Protein AF-A0A081RNZ8-F1 (afdb_monomer)

Mean predicted aligned error: 9.41 Å

Foldseek 3Di:
DDDPPDDPVRLVVLLVCCVVDPDDLVNSCVVVVHDSVVNVVSNVVVVVQVVCVVVVNHPVVVVVVVVVVVVVVVVVVVVVVVVVVVVVVVVVVVVD

Structure (mmCIF, N/CA/C/O backbone):
data_AF-A0A081RNZ8-F1
#
_entry.id   AF-A0A081RNZ8-F1
#
loop_
_atom_site.group_PDB
_atom_site.id
_atom_site.type_symbol
_atom_site.label_atom_id
_atom_site.label_alt_id
_atom_site.label_comp_id
_atom_site.label_asym_id
_atom_site.label_entity_id
_atom_site.label_seq_id
_atom_site.pdbx_PDB_ins_code
_atom_site.Cartn_x
_atom_site.Cartn_y
_atom_site.Cartn_z
_atom_site.occupancy
_atom_site.B_iso_or_equiv
_atom_site.auth_seq_id
_atom_site.auth_comp_id
_atom_site.auth_asym_id
_atom_site.auth_atom_id
_atom_site.pdbx_PDB_model_num
ATOM 1 N N . MET A 1 1 ? -15.887 -2.724 -11.872 1.00 43.50 1 MET A N 1
ATOM 2 C CA . MET A 1 1 ? -14.461 -2.750 -11.470 1.00 43.50 1 MET A CA 1
ATOM 3 C C . MET A 1 1 ? -13.670 -3.362 -12.624 1.00 43.50 1 MET A C 1
ATOM 5 O O . MET A 1 1 ? -13.979 -4.483 -12.999 1.00 43.50 1 MET A O 1
ATOM 9 N N . ARG A 1 2 ? -12.749 -2.630 -13.277 1.00 53.88 2 ARG A N 1
ATOM 10 C CA . ARG A 1 2 ? -11.919 -3.223 -14.345 1.00 53.88 2 ARG A CA 1
A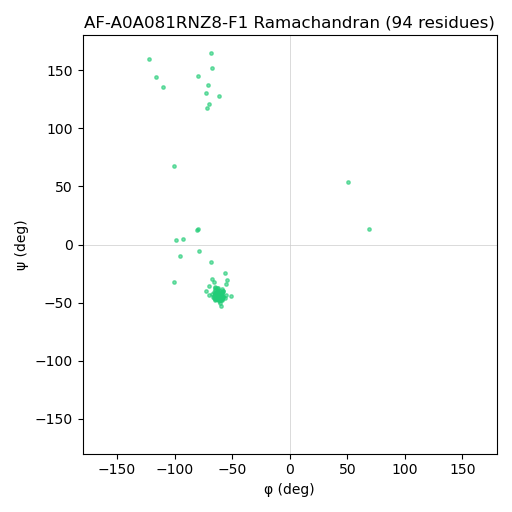TOM 11 C C . ARG A 1 2 ? -10.917 -4.175 -13.697 1.00 53.88 2 ARG A C 1
ATOM 13 O O . ARG A 1 2 ? -10.095 -3.739 -12.895 1.00 53.88 2 ARG A O 1
ATOM 20 N N . ILE A 1 3 ? -11.008 -5.458 -14.025 1.00 61.62 3 ILE A N 1
ATOM 21 C CA . ILE A 1 3 ? -10.060 -6.467 -13.558 1.00 61.62 3 ILE A CA 1
ATOM 22 C C . ILE A 1 3 ? -8.731 -6.195 -14.269 1.00 61.62 3 ILE A C 1
ATOM 24 O O . ILE A 1 3 ? -8.663 -6.137 -15.495 1.00 61.62 3 ILE A O 1
ATOM 28 N N . SER A 1 4 ? -7.683 -5.943 -13.488 1.00 71.69 4 SER A N 1
ATOM 29 C CA . SER A 1 4 ? -6.326 -5.780 -14.010 1.00 71.69 4 SER A CA 1
ATOM 30 C C . SER A 1 4 ? -5.895 -7.077 -14.693 1.00 71.69 4 SER A C 1
ATOM 32 O O . SER A 1 4 ? -5.936 -8.125 -14.058 1.00 71.69 4 SER A O 1
ATOM 34 N N . LYS A 1 5 ? -5.427 -6.999 -15.948 1.00 83.81 5 LYS A N 1
ATOM 35 C CA . LYS A 1 5 ? -4.900 -8.151 -16.710 1.00 83.81 5 LYS A CA 1
ATOM 36 C C . LYS A 1 5 ? -3.741 -8.866 -15.994 1.00 83.81 5 LYS A C 1
ATOM 38 O O . LYS A 1 5 ? -3.515 -10.040 -16.237 1.00 83.81 5 LYS A O 1
ATOM 43 N N . PHE A 1 6 ? -3.032 -8.153 -15.118 1.00 87.31 6 PHE A N 1
ATOM 44 C CA . PHE A 1 6 ? -1.903 -8.665 -14.343 1.00 87.31 6 PHE A CA 1
ATOM 45 C C . PHE A 1 6 ? -2.256 -8.786 -12.863 1.00 87.31 6 PHE A C 1
ATOM 47 O O . PHE A 1 6 ? -2.812 -7.847 -12.270 1.00 87.31 6 PHE A O 1
ATOM 54 N N . THR A 1 7 ? -1.869 -9.909 -12.268 1.00 92.50 7 THR A N 1
ATOM 55 C CA . THR A 1 7 ? -1.884 -10.163 -10.825 1.00 92.50 7 THR A CA 1
ATOM 56 C C . THR A 1 7 ? -0.853 -9.297 -10.096 1.00 92.50 7 THR A C 1
ATOM 58 O O . THR A 1 7 ? 0.061 -8.734 -10.699 1.00 92.50 7 THR A O 1
ATOM 61 N N . HIS A 1 8 ? -0.971 -9.185 -8.771 1.00 90.31 8 HIS A N 1
ATOM 62 C CA . HIS A 1 8 ? 0.007 -8.455 -7.956 1.00 90.31 8 HIS A CA 1
ATOM 63 C C . HIS A 1 8 ? 1.424 -9.035 -8.094 1.00 90.31 8 HIS A C 1
ATOM 65 O O . HIS A 1 8 ? 2.374 -8.280 -8.293 1.00 90.31 8 HIS A O 1
ATOM 71 N N . SER A 1 9 ? 1.560 -10.362 -8.059 1.00 92.12 9 SER A N 1
ATOM 72 C CA . SER A 1 9 ? 2.855 -11.044 -8.159 1.00 92.12 9 SER A CA 1
ATOM 73 C C . SER A 1 9 ? 3.529 -10.829 -9.515 1.00 92.12 9 SER A C 1
ATOM 75 O O . SER A 1 9 ? 4.742 -10.638 -9.576 1.00 92.12 9 SER A O 1
ATOM 77 N N . GLU A 1 10 ? 2.755 -10.799 -10.603 1.00 93.69 10 GLU A N 1
ATOM 78 C CA . GLU A 1 10 ? 3.285 -10.494 -11.937 1.00 93.69 10 GLU A CA 1
ATOM 79 C C . GLU A 1 10 ? 3.800 -9.058 -12.020 1.00 93.69 10 GLU A C 1
ATOM 81 O O . GLU A 1 10 ? 4.913 -8.839 -12.493 1.00 93.69 10 GLU A O 1
ATOM 86 N N . LYS A 1 11 ? 3.051 -8.086 -11.484 1.00 94.12 11 LYS A N 1
ATOM 87 C CA . LYS A 1 11 ? 3.497 -6.683 -11.432 1.00 94.12 11 LYS A CA 1
ATOM 88 C C . LYS A 1 11 ? 4.818 -6.543 -10.681 1.00 94.12 11 LYS A C 1
ATOM 90 O O . LYS A 1 11 ? 5.721 -5.869 -11.168 1.00 94.12 11 LYS A O 1
ATOM 95 N N . VAL A 1 12 ? 4.949 -7.206 -9.529 1.00 94.31 12 VAL A N 1
ATOM 96 C CA . VAL A 1 12 ? 6.188 -7.201 -8.734 1.00 94.31 12 VAL A CA 1
ATOM 97 C C . VAL A 1 12 ? 7.346 -7.803 -9.525 1.00 94.31 12 VAL A C 1
ATOM 99 O O . VAL A 1 12 ? 8.401 -7.180 -9.610 1.00 94.31 12 VAL A O 1
ATOM 102 N N . ARG A 1 13 ? 7.150 -8.965 -10.162 1.00 94.81 13 ARG A N 1
ATOM 103 C CA . ARG A 1 13 ? 8.187 -9.606 -10.987 1.00 94.81 13 ARG A CA 1
ATOM 104 C C . ARG A 1 13 ? 8.688 -8.672 -12.087 1.00 94.81 13 ARG A C 1
ATOM 106 O O . ARG A 1 13 ? 9.894 -8.535 -12.259 1.00 94.81 13 ARG A O 1
ATOM 113 N N . MET A 1 14 ? 7.776 -8.010 -12.792 1.00 94.75 14 MET A N 1
ATOM 114 C CA . MET A 1 14 ? 8.131 -7.080 -13.863 1.00 94.75 14 MET A CA 1
ATOM 115 C C . MET A 1 14 ? 8.894 -5.856 -13.347 1.00 94.75 14 MET A C 1
ATOM 117 O O . MET A 1 14 ? 9.877 -5.437 -13.954 1.00 94.75 14 MET A O 1
ATOM 121 N N . VAL A 1 15 ? 8.470 -5.283 -12.215 1.00 95.19 15 VAL A N 1
ATOM 122 C CA . VAL A 1 15 ? 9.199 -4.171 -11.593 1.00 95.19 15 VAL A CA 1
ATOM 123 C C . VAL A 1 15 ? 10.612 -4.609 -11.205 1.00 95.19 15 VAL A C 1
ATOM 125 O O . VAL A 1 15 ? 11.559 -3.897 -11.530 1.00 95.19 15 VAL A O 1
ATOM 128 N N . LEU A 1 16 ? 10.774 -5.787 -10.597 1.00 94.94 16 LEU A N 1
ATOM 129 C CA . LEU A 1 16 ? 12.085 -6.330 -10.229 1.00 94.94 16 LEU A CA 1
ATOM 130 C C . LEU A 1 16 ? 12.973 -6.604 -11.449 1.00 94.94 16 LEU A C 1
ATOM 132 O O . LEU A 1 16 ? 14.150 -6.259 -11.428 1.00 94.94 16 LEU A O 1
ATOM 136 N N . GLU A 1 17 ? 12.427 -7.153 -12.537 1.00 94.62 17 GLU A N 1
ATOM 137 C CA . GLU A 1 17 ? 13.167 -7.340 -13.793 1.00 94.62 17 GLU A CA 1
ATOM 138 C C . GLU A 1 17 ? 13.706 -6.004 -14.326 1.00 94.62 17 GLU A C 1
ATOM 140 O O . GLU A 1 17 ? 14.865 -5.926 -14.725 1.00 94.62 17 GLU A O 1
ATOM 145 N N . SER A 1 18 ? 12.916 -4.928 -14.237 1.00 93.75 18 SER A N 1
ATOM 146 C CA . SER A 1 18 ? 13.338 -3.576 -14.643 1.00 93.75 18 SER A CA 1
ATOM 147 C C . SER A 1 18 ? 14.412 -2.936 -13.757 1.00 93.75 18 SER A C 1
ATOM 149 O O . SER A 1 18 ? 14.950 -1.890 -14.116 1.00 93.75 18 SER A O 1
ATOM 151 N N . LEU A 1 19 ? 14.642 -3.483 -12.560 1.00 91.75 19 LEU A N 1
ATOM 152 C CA . LEU A 1 19 ? 15.637 -2.992 -11.602 1.00 91.75 19 LEU A CA 1
ATOM 153 C C . LEU A 1 19 ? 16.914 -3.838 -11.627 1.00 91.75 19 LEU A C 1
ATOM 155 O O . LEU A 1 19 ? 17.995 -3.310 -11.397 1.00 91.75 19 LEU A O 1
ATOM 159 N N . ASN A 1 20 ? 16.782 -5.134 -11.911 1.00 93.06 20 ASN A N 1
ATOM 160 C CA . ASN A 1 20 ? 17.874 -6.106 -11.850 1.00 93.06 20 ASN A CA 1
ATOM 161 C C . ASN A 1 20 ? 18.552 -6.353 -13.205 1.00 93.06 20 ASN A C 1
ATOM 163 O O . ASN A 1 20 ? 19.568 -7.039 -13.262 1.00 93.06 20 ASN A O 1
ATOM 167 N N . THR A 1 21 ? 17.979 -5.853 -14.300 1.00 90.88 21 THR A N 1
ATOM 168 C CA . THR A 1 21 ? 18.509 -6.043 -15.655 1.00 90.88 21 THR A CA 1
ATOM 169 C C . THR A 1 21 ? 18.778 -4.700 -16.325 1.00 90.88 21 THR A C 1
ATOM 171 O O . THR A 1 21 ? 18.197 -3.683 -15.954 1.00 90.88 21 THR A O 1
ATOM 174 N N . ASN A 1 22 ? 19.620 -4.700 -17.360 1.00 89.44 22 ASN A N 1
ATOM 175 C CA . ASN A 1 22 ? 19.861 -3.523 -18.203 1.00 89.44 22 ASN A CA 1
ATOM 176 C C . ASN A 1 22 ? 18.753 -3.295 -19.259 1.00 89.44 22 ASN A C 1
ATOM 178 O O . ASN A 1 22 ? 18.956 -2.527 -20.195 1.00 89.44 22 ASN A O 1
ATOM 182 N N . ILE A 1 23 ? 17.598 -3.968 -19.145 1.00 90.75 23 ILE A N 1
ATOM 183 C CA . ILE A 1 23 ? 16.470 -3.802 -20.072 1.00 90.75 23 ILE A CA 1
ATOM 184 C C . ILE A 1 23 ? 15.808 -2.449 -19.807 1.00 90.75 23 ILE A C 1
ATOM 186 O O . ILE A 1 23 ? 15.448 -2.123 -18.673 1.00 90.75 23 ILE A O 1
ATOM 190 N N . SER A 1 24 ? 15.592 -1.663 -20.860 1.00 91.00 24 SER A N 1
ATOM 191 C CA . SER A 1 24 ? 14.888 -0.390 -20.726 1.00 91.00 24 SER A CA 1
ATOM 192 C C . SER A 1 24 ? 13.411 -0.600 -20.367 1.00 91.00 24 SER A C 1
ATOM 194 O O . SER A 1 24 ? 12.769 -1.581 -20.753 1.00 91.00 24 SER A O 1
ATOM 196 N N . THR A 1 25 ? 12.808 0.370 -19.675 1.00 90.69 25 THR A N 1
ATOM 197 C CA . THR A 1 25 ? 11.361 0.356 -19.392 1.00 90.69 25 THR A CA 1
ATOM 198 C C . THR A 1 25 ? 10.529 0.238 -20.671 1.00 90.69 25 THR A C 1
ATOM 200 O O . THR A 1 25 ? 9.494 -0.423 -20.661 1.00 90.69 25 THR A O 1
ATOM 203 N N . ALA A 1 26 ? 10.987 0.827 -21.780 1.00 91.31 26 ALA A N 1
ATOM 204 C CA . ALA A 1 26 ? 10.326 0.753 -23.079 1.00 91.31 26 ALA A CA 1
ATOM 205 C C . ALA A 1 26 ? 10.325 -0.672 -23.660 1.00 91.31 26 ALA A C 1
ATOM 207 O O . ALA A 1 26 ? 9.283 -1.150 -24.111 1.00 91.31 26 ALA A O 1
ATOM 208 N N . GLU A 1 27 ? 11.462 -1.368 -23.620 1.00 92.81 27 GLU A N 1
ATOM 209 C CA . GLU A 1 27 ? 11.576 -2.762 -24.071 1.00 92.81 27 GLU A CA 1
ATOM 210 C C . GLU A 1 27 ? 10.751 -3.704 -23.198 1.00 92.81 27 GLU A C 1
ATOM 212 O O . GLU A 1 27 ? 10.028 -4.554 -23.716 1.00 92.81 27 GLU A O 1
ATOM 217 N N . LEU A 1 28 ? 10.778 -3.502 -21.880 1.00 94.06 28 LEU A N 1
ATOM 218 C CA . LEU A 1 28 ? 9.973 -4.274 -20.940 1.00 94.06 28 LEU A CA 1
ATOM 219 C C . LEU A 1 28 ? 8.466 -4.087 -21.196 1.00 94.06 28 LEU A C 1
ATOM 221 O O . LEU A 1 28 ? 7.708 -5.056 -21.232 1.00 94.06 28 LEU A O 1
ATOM 225 N N . CYS A 1 29 ? 8.027 -2.849 -21.437 1.00 93.69 29 CYS A N 1
ATOM 226 C CA . CYS A 1 29 ? 6.637 -2.543 -21.778 1.00 93.69 29 CYS A CA 1
ATOM 227 C C . CYS A 1 29 ? 6.197 -3.234 -23.075 1.00 93.69 29 CYS A C 1
ATOM 229 O O . CYS A 1 29 ? 5.096 -3.780 -23.128 1.00 93.69 29 CYS A O 1
ATOM 231 N N . ARG A 1 30 ? 7.065 -3.280 -24.095 1.00 94.19 30 ARG A N 1
ATOM 232 C CA . ARG A 1 30 ? 6.808 -4.022 -25.341 1.00 94.19 30 ARG A CA 1
ATOM 233 C C . ARG A 1 30 ? 6.730 -5.530 -25.092 1.00 94.19 30 ARG A C 1
ATOM 235 O O . ARG A 1 30 ? 5.762 -6.152 -25.515 1.00 94.19 30 ARG A O 1
ATOM 242 N N . LYS A 1 31 ? 7.692 -6.098 -24.352 1.00 92.75 31 LYS A N 1
ATOM 243 C CA . LYS A 1 31 ? 7.773 -7.535 -24.023 1.00 92.75 31 LYS A CA 1
ATOM 244 C C . LYS A 1 31 ? 6.503 -8.059 -23.354 1.00 92.75 31 LYS A C 1
ATOM 246 O O . LYS A 1 31 ? 6.020 -9.130 -23.700 1.00 92.75 31 LYS A O 1
ATOM 251 N N . TYR A 1 32 ? 5.956 -7.298 -22.412 1.00 91.81 32 TYR A N 1
ATOM 252 C CA . TYR A 1 32 ? 4.772 -7.696 -21.648 1.00 91.81 32 TYR A CA 1
ATOM 253 C C . TYR A 1 32 ? 3.466 -7.080 -22.167 1.00 91.81 32 TYR A C 1
ATOM 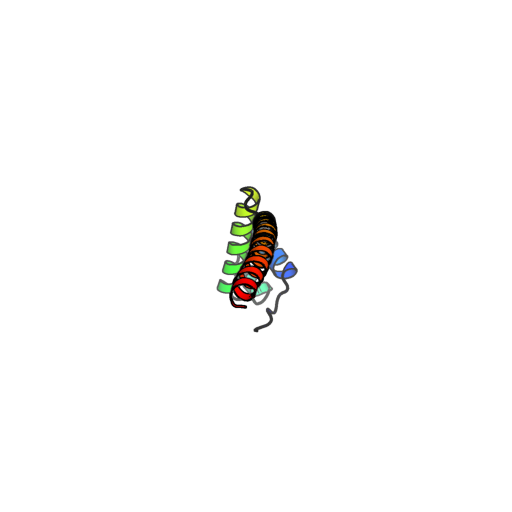255 O O . TYR A 1 32 ? 2.410 -7.283 -21.568 1.00 91.81 32 TYR A O 1
ATOM 263 N N . ASN A 1 33 ? 3.519 -6.338 -23.279 1.00 93.06 33 ASN A N 1
ATOM 264 C CA . ASN A 1 33 ? 2.383 -5.629 -23.865 1.00 93.06 33 ASN A CA 1
ATOM 265 C C . ASN A 1 33 ? 1.640 -4.754 -22.829 1.00 93.06 33 ASN A C 1
ATOM 267 O O . ASN A 1 33 ? 0.426 -4.877 -22.624 1.00 93.06 33 ASN A O 1
ATOM 271 N N . ILE A 1 34 ? 2.398 -3.890 -22.151 1.00 93.12 34 ILE A N 1
ATOM 272 C CA . ILE A 1 34 ? 1.920 -2.921 -21.158 1.00 93.12 34 ILE A CA 1
ATOM 273 C C . ILE A 1 34 ? 2.190 -1.512 -21.672 1.00 93.12 34 ILE A C 1
ATOM 275 O O . ILE A 1 34 ? 3.206 -1.258 -22.315 1.00 93.12 34 ILE A O 1
ATOM 279 N N . SER A 1 35 ? 1.291 -0.573 -21.384 1.00 92.88 35 SER A N 1
ATOM 280 C CA . SER A 1 35 ? 1.553 0.828 -21.692 1.00 92.88 35 SER A CA 1
ATOM 281 C C . SER A 1 35 ? 2.630 1.392 -20.745 1.00 92.88 35 SER A C 1
ATOM 283 O O . SER A 1 35 ? 2.568 1.159 -19.531 1.00 92.88 35 SER A O 1
ATOM 285 N N . PRO A 1 36 ? 3.597 2.180 -21.251 1.00 93.62 36 PRO A N 1
ATOM 286 C CA . PRO A 1 36 ? 4.621 2.790 -20.407 1.00 93.62 36 PRO A CA 1
ATOM 287 C C . PRO A 1 36 ? 4.067 3.548 -19.190 1.00 93.62 36 PRO A C 1
ATOM 289 O O . PRO A 1 36 ? 4.563 3.301 -18.092 1.00 93.62 36 PRO A O 1
ATOM 292 N N . PRO A 1 37 ? 3.007 4.380 -19.303 1.00 94.75 37 PRO A N 1
ATOM 293 C CA . PRO A 1 37 ? 2.455 5.092 -18.148 1.00 94.75 37 PRO A CA 1
ATOM 294 C C . PRO A 1 37 ? 1.984 4.158 -17.027 1.00 94.75 37 PRO A C 1
ATOM 296 O O . PRO A 1 37 ? 2.234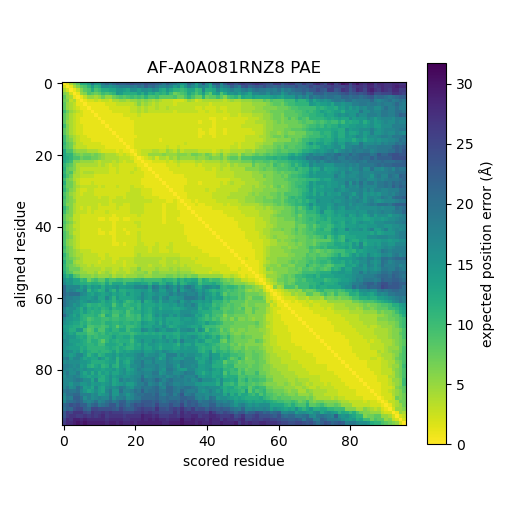 4.417 -15.852 1.00 94.75 37 PRO A O 1
ATOM 299 N N . THR A 1 38 ? 1.340 3.040 -17.379 1.00 93.50 38 THR A N 1
ATOM 300 C CA . THR A 1 38 ? 0.890 2.046 -16.397 1.00 93.50 38 THR A CA 1
ATOM 301 C C . THR A 1 38 ? 2.072 1.382 -15.697 1.00 93.50 38 THR A C 1
ATOM 303 O O . THR A 1 38 ? 2.037 1.200 -14.481 1.00 93.50 38 THR A O 1
ATOM 306 N N . PHE A 1 39 ? 3.132 1.055 -16.436 1.00 95.19 39 PHE A N 1
ATOM 307 C CA . PHE A 1 39 ? 4.323 0.457 -15.842 1.00 95.19 39 PHE A CA 1
ATOM 308 C C . PHE A 1 39 ? 5.074 1.434 -14.926 1.00 95.19 39 PHE A C 1
ATOM 310 O O . PHE A 1 39 ? 5.464 1.054 -13.820 1.00 95.19 39 PHE A O 1
ATOM 317 N N . TYR A 1 40 ? 5.224 2.698 -15.337 1.00 94.62 40 TYR A N 1
ATOM 318 C CA . TYR A 1 40 ? 5.839 3.736 -14.503 1.00 94.62 40 TYR A CA 1
ATOM 319 C C . TYR A 1 40 ? 5.102 3.903 -13.175 1.00 94.62 40 TYR A C 1
ATOM 321 O O . TYR A 1 40 ? 5.744 3.876 -12.127 1.00 94.62 40 TYR A O 1
ATOM 329 N N . GLN A 1 41 ? 3.766 3.951 -13.205 1.00 94.38 41 GLN A N 1
ATOM 330 C CA . GLN A 1 41 ? 2.954 4.031 -11.991 1.00 94.38 41 GLN A CA 1
ATOM 331 C C . GLN A 1 41 ? 3.212 2.852 -11.038 1.00 94.38 41 GLN A C 1
ATOM 333 O O . GLN A 1 41 ? 3.253 3.024 -9.821 1.00 94.38 41 GLN A O 1
ATOM 338 N N . TRP A 1 42 ? 3.378 1.632 -11.556 1.00 95.00 42 TRP A N 1
ATOM 339 C CA . TRP A 1 42 ? 3.672 0.469 -10.712 1.00 95.00 42 TRP A CA 1
ATOM 340 C C . TRP A 1 42 ? 5.077 0.525 -10.122 1.00 95.00 42 TRP A C 1
ATOM 342 O O . TRP A 1 42 ? 5.243 0.252 -8.933 1.00 95.00 42 TRP A O 1
ATOM 352 N N . LYS A 1 43 ? 6.072 0.894 -10.934 1.00 94.50 43 LYS A N 1
ATOM 353 C CA . LYS A 1 43 ? 7.466 1.025 -10.501 1.00 94.50 43 LYS A CA 1
ATOM 354 C C . LYS A 1 43 ? 7.611 2.081 -9.407 1.00 94.50 43 LYS A C 1
ATOM 356 O O . LYS A 1 43 ? 8.251 1.817 -8.394 1.00 94.50 43 LYS A O 1
ATOM 361 N N . GLU A 1 44 ? 6.981 3.238 -9.585 1.00 95.19 44 GLU A N 1
ATOM 362 C CA . GLU A 1 44 ? 6.978 4.322 -8.603 1.00 95.19 44 GLU A CA 1
ATOM 363 C C . GLU A 1 44 ? 6.365 3.873 -7.274 1.00 95.19 44 GLU A C 1
ATOM 365 O O . GLU A 1 44 ? 7.032 3.935 -6.241 1.00 95.19 44 GLU A O 1
ATOM 370 N N . ARG A 1 45 ? 5.152 3.302 -7.307 1.00 93.44 45 ARG A N 1
ATOM 371 C CA . ARG A 1 45 ? 4.478 2.799 -6.098 1.00 93.44 45 ARG A CA 1
ATOM 372 C C . ARG A 1 45 ? 5.284 1.727 -5.371 1.00 93.44 45 ARG A C 1
ATOM 374 O O . ARG A 1 45 ? 5.289 1.694 -4.145 1.00 93.44 45 ARG A O 1
ATOM 381 N N . PHE A 1 46 ? 5.947 0.839 -6.110 1.00 94.38 46 PHE A N 1
ATOM 382 C CA . PHE A 1 46 ? 6.789 -0.202 -5.525 1.00 94.38 46 PHE A CA 1
ATOM 383 C C . PHE A 1 46 ? 7.989 0.398 -4.779 1.00 94.38 46 PHE A C 1
ATOM 385 O O . PHE A 1 46 ? 8.270 0.011 -3.647 1.00 94.38 46 PHE A O 1
ATOM 392 N N . ILE A 1 47 ? 8.667 1.376 -5.388 1.00 92.88 47 ILE A N 1
ATOM 393 C CA . ILE A 1 47 ? 9.820 2.054 -4.785 1.00 92.88 47 ILE A CA 1
ATOM 394 C C . ILE A 1 47 ? 9.392 2.881 -3.568 1.00 92.88 47 ILE A C 1
ATOM 396 O O . ILE A 1 47 ? 10.051 2.826 -2.531 1.00 92.88 47 ILE A O 1
ATOM 400 N N . GLU A 1 48 ? 8.299 3.635 -3.672 1.00 93.25 48 GLU A N 1
ATOM 401 C CA . GLU A 1 48 ? 7.778 4.452 -2.575 1.00 93.25 48 GLU A CA 1
ATOM 402 C C . GLU A 1 48 ? 7.380 3.591 -1.371 1.00 93.25 48 GLU A C 1
ATOM 404 O O . GLU A 1 48 ? 7.811 3.864 -0.250 1.00 93.25 48 GLU A O 1
ATOM 409 N N . ALA A 1 49 ? 6.642 2.500 -1.601 1.00 89.88 49 ALA A N 1
ATOM 410 C CA . ALA A 1 49 ? 6.275 1.560 -0.547 1.00 89.88 49 ALA A CA 1
ATOM 411 C C . ALA A 1 49 ? 7.506 0.887 0.083 1.00 89.88 49 ALA A C 1
ATOM 413 O O . ALA A 1 49 ? 7.563 0.732 1.303 1.00 89.88 49 ALA A O 1
ATOM 414 N N . GLY A 1 50 ? 8.513 0.535 -0.725 1.00 89.69 50 GLY A N 1
ATOM 415 C CA . GLY A 1 50 ? 9.788 0.010 -0.234 1.00 89.69 50 GLY A CA 1
ATOM 416 C C . GLY A 1 50 ? 10.506 1.000 0.688 1.00 89.69 50 GLY A C 1
ATOM 417 O O . GLY A 1 50 ? 10.898 0.639 1.796 1.00 89.69 50 GLY A O 1
ATOM 418 N N . LYS A 1 51 ? 10.604 2.274 0.282 1.00 90.69 51 LYS A N 1
ATOM 419 C CA . LYS A 1 51 ? 11.181 3.351 1.107 1.00 90.69 51 LYS A CA 1
ATOM 420 C C . LYS A 1 51 ? 10.393 3.570 2.398 1.00 90.69 51 LYS A C 1
ATOM 422 O O . LYS A 1 51 ? 10.990 3.685 3.464 1.00 90.69 51 LYS A O 1
ATOM 427 N N . ALA A 1 52 ? 9.063 3.611 2.318 1.00 88.19 52 ALA A N 1
ATOM 428 C CA . ALA A 1 52 ? 8.201 3.774 3.486 1.00 88.19 52 ALA A CA 1
ATOM 429 C C . ALA A 1 52 ? 8.404 2.633 4.495 1.00 88.19 52 ALA A C 1
ATOM 431 O O . ALA A 1 52 ? 8.577 2.893 5.685 1.00 88.19 52 ALA A O 1
ATOM 432 N N . SER A 1 53 ? 8.483 1.389 4.012 1.00 86.44 53 SER A N 1
ATOM 433 C CA . SER A 1 53 ? 8.734 0.222 4.858 1.00 86.44 53 SER A CA 1
ATOM 434 C C . SER A 1 53 ? 10.100 0.276 5.546 1.00 86.44 53 SER A C 1
ATOM 436 O O . SER A 1 53 ? 10.189 -0.081 6.718 1.00 86.44 53 SER A O 1
ATOM 438 N N . LEU A 1 54 ? 11.154 0.725 4.855 1.00 86.50 54 LEU A N 1
ATOM 439 C CA . LEU A 1 54 ? 12.487 0.884 5.454 1.00 86.50 54 LEU A CA 1
ATOM 440 C C . LEU A 1 54 ? 12.525 1.994 6.515 1.00 86.50 54 LEU A C 1
ATOM 442 O O . LEU A 1 54 ? 13.257 1.884 7.492 1.00 86.50 54 LEU A O 1
ATOM 446 N N . ASN A 1 55 ? 11.684 3.019 6.371 1.00 84.44 55 ASN A N 1
ATOM 447 C CA . ASN A 1 55 ? 11.506 4.084 7.362 1.00 84.44 55 ASN A CA 1
ATOM 448 C C . ASN A 1 55 ? 10.575 3.690 8.528 1.00 84.44 55 ASN A C 1
ATOM 450 O O . ASN A 1 55 ? 10.109 4.564 9.258 1.00 84.44 55 ASN A O 1
ATOM 454 N N . GLY A 1 56 ? 10.239 2.403 8.681 1.00 76.69 56 GLY A N 1
ATOM 455 C CA . GLY A 1 56 ? 9.337 1.921 9.733 1.00 76.69 56 GLY A CA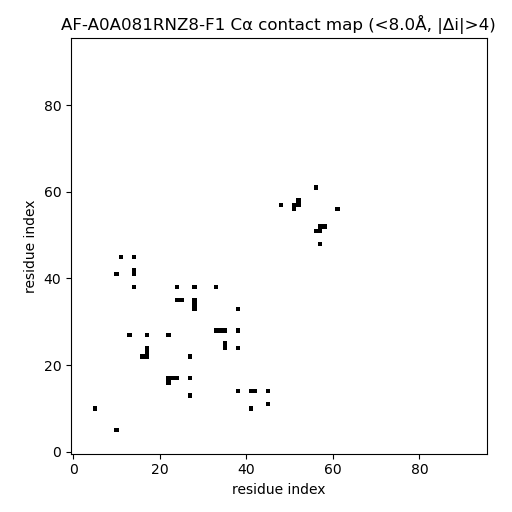 1
ATOM 456 C C . GLY A 1 56 ? 7.876 2.350 9.558 1.00 76.69 56 GLY A C 1
ATOM 457 O O . GLY A 1 56 ? 7.084 2.240 10.486 1.00 76.69 56 GLY A O 1
ATOM 458 N N . ARG A 1 57 ? 7.496 2.856 8.378 1.00 69.44 57 ARG A N 1
ATOM 459 C CA . ARG A 1 57 ? 6.111 3.175 8.014 1.00 69.44 57 ARG A CA 1
ATOM 460 C C . ARG A 1 57 ? 5.564 2.044 7.151 1.00 69.44 57 ARG A C 1
ATOM 462 O O . ARG A 1 57 ? 5.351 2.212 5.951 1.00 69.44 57 ARG A O 1
ATOM 469 N N . SER A 1 58 ? 5.384 0.864 7.741 1.00 72.50 58 SER A N 1
ATOM 470 C CA . SER A 1 58 ? 4.691 -0.220 7.047 1.00 72.50 58 SER A CA 1
ATOM 471 C C . SER A 1 58 ? 3.181 -0.007 7.118 1.00 72.50 58 SER A C 1
ATOM 473 O O . SER A 1 58 ? 2.647 0.420 8.143 1.00 72.50 58 SER A O 1
ATOM 475 N N . ASN A 1 59 ? 2.461 -0.377 6.054 1.00 69.69 59 ASN A N 1
ATOM 476 C CA . ASN A 1 59 ? 0.994 -0.440 6.089 1.00 69.69 59 ASN A CA 1
ATOM 477 C C . ASN A 1 59 ? 0.500 -1.323 7.248 1.00 69.69 59 ASN A C 1
ATOM 479 O O . ASN A 1 59 ? -0.545 -1.044 7.826 1.00 69.69 59 ASN A O 1
ATOM 483 N N . ASN A 1 60 ? 1.270 -2.346 7.634 1.00 72.19 60 ASN A N 1
ATOM 484 C CA . ASN A 1 60 ? 0.942 -3.185 8.786 1.00 72.19 60 ASN A CA 1
ATOM 485 C C . ASN A 1 60 ? 0.935 -2.409 10.108 1.00 72.19 60 ASN A C 1
ATOM 487 O O . ASN A 1 60 ? 0.077 -2.671 10.948 1.00 72.19 60 ASN A O 1
ATOM 491 N N . ASP A 1 61 ? 1.841 -1.452 10.297 1.00 75.69 61 ASP A N 1
ATOM 492 C CA . ASP A 1 61 ? 1.906 -0.665 11.533 1.00 75.69 61 ASP A CA 1
ATOM 493 C C . ASP A 1 61 ? 0.738 0.318 11.604 1.00 75.69 61 ASP A C 1
ATOM 495 O O . ASP A 1 61 ? 0.085 0.447 12.639 1.00 75.69 61 ASP A O 1
ATOM 499 N N . MET A 1 62 ? 0.391 0.927 10.467 1.00 78.31 62 MET A N 1
ATOM 500 C CA . MET A 1 62 ? -0.802 1.763 10.350 1.00 78.31 62 MET A CA 1
ATOM 501 C C . MET A 1 62 ? -2.084 0.961 10.625 1.00 78.31 62 MET A C 1
ATOM 503 O O . MET A 1 62 ? -2.917 1.406 11.411 1.00 78.31 62 MET A O 1
ATOM 507 N N . HIS A 1 63 ? -2.230 -0.234 10.042 1.00 81.69 63 HIS A N 1
ATOM 508 C CA . HIS A 1 63 ? -3.382 -1.107 10.286 1.00 81.69 63 HIS A CA 1
ATOM 509 C C . HIS A 1 63 ? -3.488 -1.551 11.750 1.00 81.69 63 HIS A C 1
ATOM 511 O O . HIS A 1 63 ? -4.584 -1.524 12.305 1.00 81.69 63 HIS A O 1
ATOM 517 N N . LYS A 1 64 ? -2.369 -1.907 12.396 1.00 84.44 64 LYS A N 1
ATOM 518 C CA . LYS A 1 64 ? -2.341 -2.256 13.827 1.00 84.44 64 LYS A CA 1
ATOM 519 C C . LYS A 1 64 ? -2.756 -1.083 14.711 1.00 84.44 64 LYS A C 1
ATOM 521 O O . LYS A 1 64 ? -3.551 -1.265 15.630 1.00 84.44 64 LYS A O 1
ATOM 526 N N . ASN A 1 65 ? -2.250 0.115 14.421 1.00 87.00 65 ASN A N 1
ATOM 527 C CA . ASN A 1 65 ? -2.610 1.321 15.166 1.00 87.00 65 ASN A CA 1
ATOM 528 C C . ASN A 1 65 ? -4.100 1.643 15.009 1.00 87.00 65 ASN A C 1
ATOM 530 O O . ASN A 1 65 ? -4.786 1.833 16.010 1.00 87.00 65 ASN A O 1
ATOM 534 N N . LEU A 1 66 ? -4.617 1.594 13.777 1.00 91.69 66 LEU A N 1
ATOM 535 C CA . LEU A 1 66 ? -6.045 1.757 13.488 1.00 91.69 66 LEU A CA 1
ATOM 536 C C . LEU A 1 66 ? -6.906 0.718 14.210 1.00 91.69 66 LEU A C 1
ATOM 538 O O . LEU A 1 66 ? -7.958 1.060 14.743 1.00 91.69 66 LEU A O 1
ATOM 542 N N . GLN A 1 67 ? -6.475 -0.544 14.246 1.00 92.75 67 GLN A N 1
ATOM 543 C CA . GLN A 1 67 ? -7.202 -1.604 14.941 1.00 92.75 67 GLN A CA 1
ATOM 544 C C . GLN A 1 67 ? -7.264 -1.342 16.451 1.00 92.75 67 GLN A C 1
ATOM 546 O O . GLN A 1 67 ? -8.346 -1.395 17.035 1.00 92.75 67 GLN A O 1
ATOM 551 N N . LYS A 1 68 ? -6.133 -0.984 17.068 1.00 94.31 68 LYS A N 1
ATOM 552 C CA . LYS A 1 68 ? -6.056 -0.650 18.497 1.00 94.31 68 LYS A CA 1
ATOM 553 C C . LYS A 1 68 ? -6.907 0.571 18.853 1.00 94.31 68 LYS A C 1
ATOM 555 O O . LYS A 1 68 ? -7.581 0.596 19.886 1.00 94.31 68 LYS A O 1
ATOM 560 N N . GLU A 1 69 ? -6.893 1.587 17.999 1.00 95.06 69 GLU A N 1
ATOM 561 C CA . GLU A 1 69 ? -7.731 2.772 18.166 1.00 95.06 69 GLU A CA 1
ATOM 562 C C . GLU A 1 69 ? -9.217 2.420 18.037 1.00 95.06 69 GLU A C 1
ATOM 564 O O . GLU A 1 69 ? -10.020 2.818 18.877 1.00 95.06 69 GLU A O 1
ATOM 569 N N . ASN A 1 70 ? -9.583 1.576 17.070 1.00 97.12 70 ASN A N 1
ATOM 570 C CA . ASN A 1 70 ? -10.954 1.100 16.901 1.00 97.12 70 ASN A CA 1
ATOM 571 C C . ASN A 1 70 ? -11.459 0.315 18.124 1.00 97.12 70 ASN A C 1
ATOM 573 O O . ASN A 1 70 ? -12.585 0.529 18.570 1.00 97.12 70 ASN A O 1
ATOM 577 N N . GLU A 1 71 ? -10.630 -0.565 18.688 1.00 97.31 71 GLU A N 1
ATOM 578 C CA . GLU A 1 71 ? -10.936 -1.299 19.922 1.00 97.31 71 GLU A CA 1
ATOM 579 C C . GLU A 1 71 ? -11.137 -0.349 21.109 1.00 97.31 71 GLU A C 1
ATOM 581 O O . GLU A 1 71 ? -12.108 -0.476 21.858 1.00 97.31 71 GLU A O 1
ATOM 586 N N . THR A 1 72 ? -10.267 0.654 21.237 1.00 97.12 72 THR A N 1
ATOM 587 C CA . THR A 1 72 ? -10.363 1.672 22.292 1.00 97.12 72 THR A CA 1
ATOM 588 C C . THR A 1 72 ? -11.654 2.480 22.169 1.00 97.12 72 THR A C 1
ATOM 590 O O . THR A 1 72 ? -12.376 2.648 23.153 1.00 97.12 72 THR A O 1
ATOM 593 N N . LEU A 1 73 ? -11.980 2.934 20.957 1.00 97.69 73 LEU A N 1
ATOM 594 C CA . LEU A 1 73 ? -13.201 3.687 20.674 1.00 97.69 73 LEU A CA 1
ATOM 595 C C . LEU A 1 73 ? -14.454 2.853 20.953 1.00 97.69 73 LEU A C 1
ATOM 597 O O . LEU A 1 73 ? -15.378 3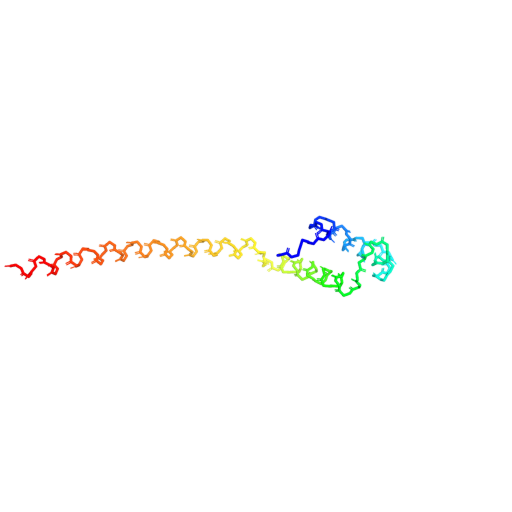.343 21.598 1.00 97.69 73 LEU A O 1
ATOM 601 N N . LYS A 1 74 ? -14.480 1.581 20.539 1.00 97.75 74 LYS A N 1
ATOM 602 C CA . LYS A 1 74 ? -15.598 0.667 20.822 1.00 97.75 74 LYS A CA 1
ATOM 603 C C . LYS A 1 74 ? -15.835 0.490 22.318 1.00 97.75 74 LYS A C 1
ATOM 605 O O . LYS A 1 74 ? -16.987 0.517 22.744 1.00 97.75 74 LYS A O 1
ATOM 610 N N . ARG A 1 75 ? -14.769 0.348 23.114 1.00 97.44 75 ARG A N 1
ATOM 611 C CA . ARG A 1 75 ? -14.878 0.248 24.576 1.00 97.44 75 ARG A CA 1
ATOM 612 C C . ARG A 1 75 ? -15.513 1.504 25.171 1.00 97.44 75 ARG A C 1
ATOM 614 O O . ARG A 1 75 ? -16.485 1.392 25.909 1.00 97.44 75 ARG A O 1
ATOM 621 N N . ILE A 1 76 ? -15.005 2.683 24.807 1.00 97.00 76 ILE A N 1
ATOM 622 C CA . ILE A 1 76 ? -15.515 3.969 25.309 1.00 97.00 76 ILE A CA 1
ATOM 623 C C . ILE A 1 76 ? -16.989 4.150 24.932 1.00 97.00 76 ILE A C 1
ATOM 625 O O . ILE A 1 76 ? -17.802 4.520 25.772 1.00 97.00 76 ILE A O 1
ATOM 629 N N . VAL A 1 77 ? -17.356 3.849 23.683 1.00 97.81 77 VAL A N 1
ATOM 630 C CA . VAL A 1 77 ? -18.753 3.922 23.233 1.00 97.81 77 VAL A CA 1
ATOM 631 C C . VAL A 1 77 ? -19.638 2.956 24.021 1.00 97.81 77 VAL A C 1
ATOM 633 O O . VAL A 1 77 ? -20.738 3.337 24.418 1.00 97.81 77 VAL A O 1
ATOM 636 N N . GLY A 1 78 ? -19.170 1.735 24.292 1.00 97.44 78 GLY A N 1
ATOM 637 C CA . GLY A 1 78 ? -19.890 0.763 25.116 1.00 97.44 78 GLY A CA 1
ATOM 638 C C . GLY A 1 78 ? -20.126 1.259 26.545 1.00 97.44 78 GLY A C 1
ATOM 639 O O . GLY A 1 78 ? -21.261 1.247 27.017 1.00 97.44 78 GLY A O 1
ATOM 640 N N . GLU A 1 79 ? -19.081 1.764 27.204 1.00 96.12 79 GLU A N 1
ATOM 641 C CA . GLU A 1 79 ? -19.162 2.351 28.550 1.00 96.12 79 GLU A CA 1
ATOM 642 C C . GLU A 1 79 ? -20.144 3.531 28.591 1.00 96.12 79 GLU A C 1
ATOM 644 O O . GLU A 1 79 ? -21.039 3.569 29.437 1.00 96.12 79 GLU A O 1
ATOM 649 N N . LEU A 1 80 ? -20.039 4.4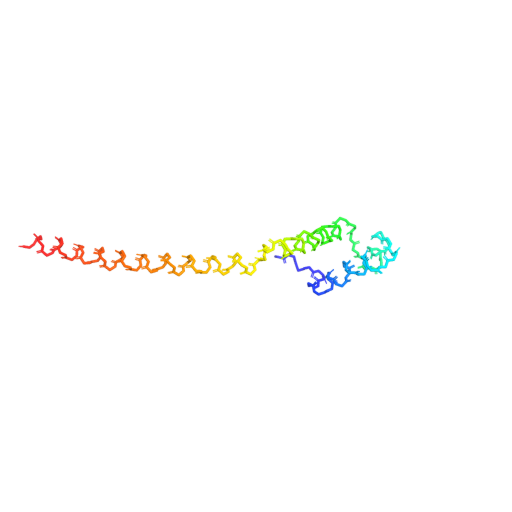56 27.632 1.00 96.19 80 LEU A N 1
ATOM 650 C CA . LEU A 1 80 ? -20.950 5.597 27.521 1.00 96.19 80 LEU A CA 1
ATOM 651 C C . LEU A 1 80 ? -22.395 5.162 27.265 1.00 96.19 80 LEU A C 1
ATOM 653 O O . LEU A 1 80 ? -23.313 5.769 27.811 1.00 96.19 80 LEU A O 1
ATOM 657 N N . THR A 1 81 ? -22.611 4.117 26.465 1.00 96.94 81 THR A N 1
ATOM 658 C CA . THR A 1 81 ? -23.952 3.592 26.168 1.00 96.94 81 THR A CA 1
ATOM 659 C C . THR A 1 81 ? -24.605 3.028 27.425 1.00 96.94 81 THR A C 1
ATOM 661 O O . THR A 1 81 ? -25.733 3.398 27.738 1.00 96.94 81 THR A O 1
ATOM 664 N N . ILE A 1 82 ? -23.873 2.218 28.198 1.00 96.06 82 ILE A N 1
ATOM 665 C CA . ILE A 1 82 ? -24.359 1.657 29.468 1.00 96.06 82 ILE A CA 1
ATOM 666 C C . ILE A 1 82 ? -24.742 2.774 30.445 1.00 96.06 82 ILE A C 1
ATOM 668 O O . ILE A 1 82 ? -25.817 2.739 31.046 1.00 96.06 82 ILE A O 1
ATOM 672 N N . VAL A 1 83 ? -23.877 3.782 30.588 1.00 94.38 83 VAL A N 1
ATOM 673 C CA . VAL A 1 83 ? -24.123 4.928 31.471 1.00 94.38 83 VAL A CA 1
ATOM 674 C C . VAL A 1 83 ? -25.349 5.720 31.012 1.00 94.38 83 VAL A C 1
ATOM 676 O O . VAL A 1 83 ? -26.203 6.062 31.827 1.00 94.38 83 VAL A O 1
ATOM 679 N N . ASN A 1 84 ? -25.481 5.974 29.711 1.00 94.56 84 ASN A N 1
ATOM 680 C CA . ASN A 1 84 ? -26.611 6.709 29.148 1.00 94.56 84 ASN A CA 1
ATOM 681 C C . ASN A 1 84 ? -27.939 5.959 29.352 1.00 94.56 84 ASN A C 1
ATOM 683 O O . ASN A 1 84 ? -28.937 6.559 29.749 1.00 94.56 84 ASN A O 1
ATOM 687 N N . ASP A 1 85 ? -27.945 4.639 29.167 1.00 93.69 85 ASP A N 1
ATOM 688 C CA . ASP A 1 85 ? -29.125 3.807 29.409 1.00 93.69 85 ASP A CA 1
ATOM 689 C C . ASP A 1 85 ? -29.5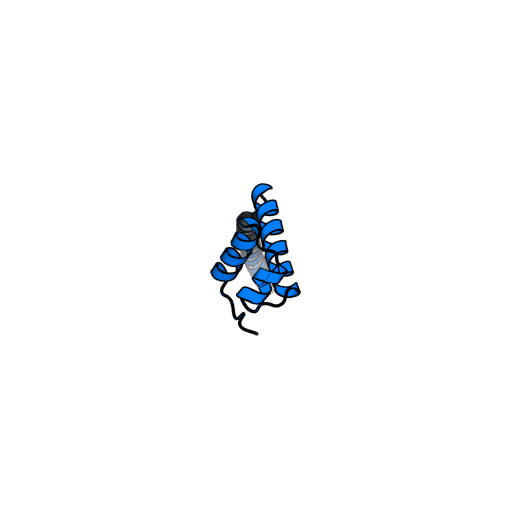32 3.797 30.887 1.00 93.69 85 ASP A C 1
ATOM 691 O O . ASP A 1 85 ? -30.722 3.871 31.203 1.00 93.69 85 ASP A O 1
ATOM 695 N N . ALA A 1 86 ? -28.563 3.756 31.806 1.00 92.44 86 ALA A N 1
ATOM 696 C CA . ALA A 1 86 ? -28.829 3.893 33.236 1.00 92.44 86 ALA A CA 1
ATOM 697 C C . ALA A 1 86 ? -29.425 5.270 33.573 1.00 92.44 86 ALA A C 1
ATOM 699 O O . ALA A 1 86 ? -30.445 5.344 34.259 1.00 92.44 86 ALA A O 1
ATOM 700 N N . PHE A 1 87 ? -28.850 6.356 33.044 1.00 92.44 87 PHE A N 1
ATOM 701 C CA . PHE A 1 87 ? -29.369 7.710 33.255 1.00 92.44 87 PHE A CA 1
ATOM 702 C C . PHE A 1 87 ? -30.798 7.880 32.735 1.00 92.44 87 PHE A C 1
ATOM 704 O O . PHE A 1 87 ? -31.638 8.440 33.441 1.00 92.44 87 PHE A O 1
ATOM 711 N N . LYS A 1 88 ? -31.103 7.368 31.537 1.00 92.12 88 LYS A N 1
ATOM 712 C CA . LYS A 1 88 ? -32.462 7.410 30.975 1.00 92.12 88 LYS A CA 1
ATOM 713 C C . LYS A 1 88 ? -33.470 6.702 31.877 1.00 92.12 88 LYS A C 1
ATOM 715 O O . LYS A 1 88 ? -34.504 7.287 32.187 1.00 92.12 88 LYS A O 1
ATOM 720 N N . LYS A 1 89 ? -33.145 5.501 32.369 1.00 90.25 89 LYS A N 1
ATOM 721 C CA . LYS A 1 89 ? -34.013 4.752 33.295 1.00 90.25 89 LYS A CA 1
ATOM 722 C C . LYS A 1 89 ? -34.281 5.516 34.592 1.00 90.25 89 LYS A C 1
ATOM 724 O O . LYS A 1 89 ? -35.419 5.547 35.050 1.00 90.25 89 LYS A O 1
ATOM 729 N N . THR A 1 90 ? -33.266 6.160 35.170 1.00 89.75 90 THR A N 1
ATOM 730 C CA . THR A 1 90 ? -33.433 6.972 36.387 1.00 89.75 90 THR A CA 1
ATOM 731 C C . THR A 1 90 ? -34.343 8.178 36.142 1.00 89.75 90 THR A C 1
ATOM 733 O O . THR A 1 90 ? -35.230 8.457 36.945 1.00 89.75 90 THR A O 1
ATOM 736 N N . LEU A 1 91 ? -34.180 8.867 35.008 1.00 85.81 91 LEU A N 1
ATOM 737 C CA . LEU A 1 91 ? -35.036 9.998 34.632 1.00 85.81 91 LEU A CA 1
ATOM 738 C C . LEU A 1 91 ? -36.491 9.581 34.377 1.00 85.81 91 LEU A C 1
ATOM 740 O O . LEU A 1 91 ? -37.408 10.323 34.720 1.00 85.81 91 LEU A O 1
ATOM 744 N N . GLU A 1 92 ? -36.716 8.408 33.788 1.00 81.06 92 GLU A N 1
ATOM 745 C CA . GLU A 1 92 ? -38.058 7.846 33.596 1.00 81.06 92 GLU A CA 1
ATOM 746 C C . GLU A 1 92 ? -38.694 7.400 34.921 1.00 81.06 92 GLU A C 1
ATOM 748 O O . GLU A 1 92 ? -39.893 7.590 35.119 1.00 81.06 92 GLU A O 1
ATOM 753 N N . GLY A 1 93 ? -37.896 6.873 35.854 1.00 70.56 93 GLY A N 1
ATOM 754 C CA . GLY A 1 93 ? -38.341 6.503 37.199 1.00 70.56 93 GLY A CA 1
ATOM 755 C C . GLY A 1 93 ? -38.782 7.694 38.058 1.00 70.56 93 GLY A C 1
ATOM 756 O O . GLY A 1 93 ? -39.719 7.557 38.834 1.00 70.56 93 GLY A O 1
ATOM 757 N N . HIS A 1 94 ? -38.171 8.870 37.881 1.00 59.28 94 HIS A N 1
ATOM 758 C CA . HIS A 1 94 ? -38.550 10.109 38.579 1.00 59.28 94 HIS A CA 1
ATOM 759 C C . HIS A 1 94 ? -39.792 10.819 38.008 1.00 59.28 94 HIS A C 1
ATOM 761 O O . HIS A 1 94 ? -40.233 11.815 38.578 1.00 59.28 94 HIS A O 1
ATOM 767 N N . LYS A 1 95 ? -40.350 10.351 36.882 1.00 57.75 95 LYS A N 1
ATOM 768 C CA . LYS A 1 95 ? -41.571 10.915 36.273 1.00 57.75 95 LYS A CA 1
ATOM 769 C C . LYS A 1 95 ? -42.870 10.222 36.720 1.00 57.75 95 LYS A C 1
ATOM 771 O O . LYS A 1 95 ? -43.924 10.544 36.175 1.00 57.75 95 LYS A O 1
ATOM 776 N N . LYS A 1 96 ? -42.804 9.280 37.663 1.00 47.38 96 LYS A N 1
ATOM 777 C CA . LYS A 1 96 ? -43.961 8.645 38.314 1.00 47.38 96 LYS A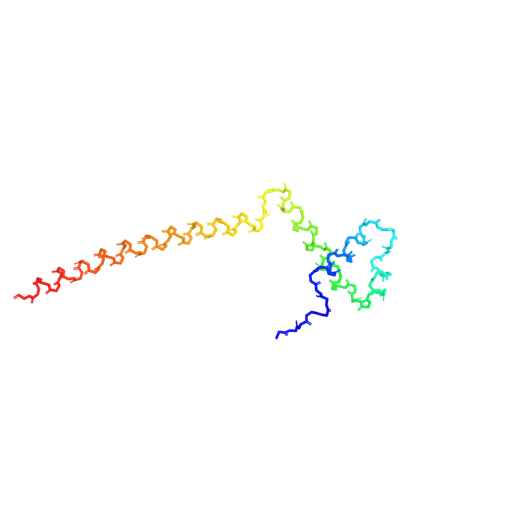 CA 1
ATOM 778 C C . LYS A 1 96 ? -44.094 9.133 39.746 1.00 47.38 96 LYS A C 1
ATOM 780 O O . LYS A 1 96 ? -45.257 9.254 40.182 1.00 47.38 96 LYS A O 1
#

Secondary structure (DSSP, 8-state):
-PPPSS-HHHHHHHHHHHHHSS--HHHHHHHTT--HHHHHHHHHHHHHHHHHHHTT--HHHHHHHHHHHHHHHHHHHHHHHHHHHHHHHHHHHTT-

InterPro domains:
  IPR002514 Transposase IS3/IS911family [PF01527] (4-76)
  IPR010921 Trp repressor/replication initiator [SSF48295] (2-60)
  IPR036388 Winged helix-like DNA-binding domain superfamily [G3DSA:1.10.10.10] (1-64)
  IPR052546 Transposase_8_domain-containing_protein [PTHR33609] (1-94)

Organism: NCBI:txid1502293

Sequence (96 aa):
MRISKFTHSEKVRMVLESLNTNISTAELCRKYNISPPTFYQWKERFIEAGKASLNGRSNNDMHKNLQKENETLKRIVGELTIVNDAFKKTLEGHKK

Solvent-accessible surface area (backbone atoms only — not comparable to full-atom values): 5588 Å² total; per-residue (Å²): 132,87,79,68,95,60,54,73,68,55,52,51,52,53,44,48,49,55,70,78,42,96,57,51,69,67,57,52,20,59,75,70,74,45,60,60,71,63,51,50,56,50,44,51,53,52,52,52,53,51,52,34,42,75,71,72,53,36,71,66,56,53,52,50,52,53,50,54,49,50,54,52,50,52,51,52,52,51,54,51,47,55,51,51,54,53,51,51,52,52,58,58,62,72,73,113

Radius of gyration: 25.85 Å; Cα contacts (8 Å, |Δi|>4): 28; chains: 1; bounding box: 64×22×64 Å

Nearest PDB structures (fol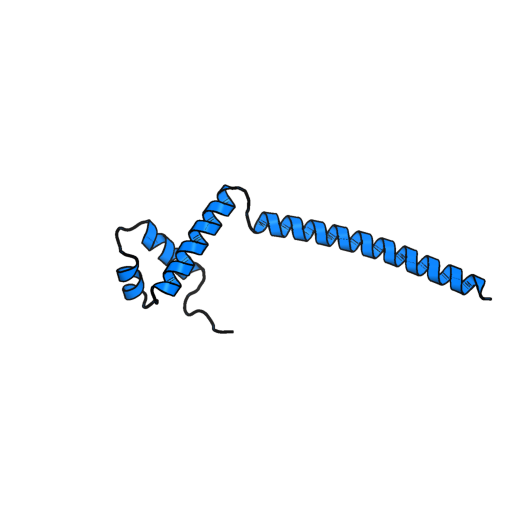dseek):
  8d8k-assembly1_6  TM=7.982E-01  e=2.845E-01  Saccharomyces cerevisiae
  7bbq-assembly1_A-2  TM=4.795E-01  e=2.331E-01  Escherichia coli K-12
  9esh-assembly1_W  TM=6.657E-01  e=4.324E+00  Schizosaccharomyces pombe
  1xsv-assembly1_B  TM=4.726E-01  e=2.543E+00  Staphylococcus aureus

pLDDT: mean 88.33, std 11.24, range [43.5, 97.81]